Protein AF-B7JHY8-F1 (afdb_monomer_lite)

Sequence (84 aa):
MLNKKKFSTSLTSDEKQLAHLHEWEYKQNKDVTVDGKIITAVGSAYVEFATEIMKQLNLFNEAEAKENLQYFKNVTETCDGTLV

pLDDT: mean 87.69, std 14.94, range [38.22, 98.12]

Structure (mmCIF, N/CA/C/O backbone):
data_AF-B7JHY8-F1
#
_entry.id   AF-B7JHY8-F1
#
loop_
_atom_site.group_PDB
_atom_site.id
_atom_site.type_symbol
_atom_site.label_atom_id
_atom_site.label_alt_id
_atom_site.label_comp_id
_atom_site.label_asym_id
_atom_site.label_entity_id
_atom_site.label_seq_id
_atom_site.pdbx_PDB_ins_code
_atom_site.Cartn_x
_atom_site.Cartn_y
_atom_site.Cartn_z
_atom_site.occupancy
_atom_site.B_iso_or_equiv
_atom_site.auth_seq_id
_atom_site.auth_comp_id
_atom_site.auth_asym_id
_atom_site.auth_atom_id
_atom_site.pdbx_PDB_model_num
ATOM 1 N N . MET A 1 1 ? 8.723 -11.015 -10.611 1.00 67.44 1 MET A N 1
ATOM 2 C CA . MET A 1 1 ? 8.376 -10.053 -11.680 1.00 67.44 1 MET A CA 1
ATOM 3 C C . MET A 1 1 ? 6.908 -9.686 -11.546 1.00 67.44 1 MET A C 1
ATOM 5 O O . MET A 1 1 ? 6.097 -10.591 -11.401 1.00 67.44 1 MET A O 1
ATOM 9 N N . LEU A 1 2 ? 6.578 -8.391 -11.546 1.00 85.62 2 LEU A N 1
ATOM 10 C CA . LEU A 1 2 ? 5.206 -7.893 -11.351 1.00 85.62 2 LEU A CA 1
ATOM 11 C C . LEU A 1 2 ? 4.392 -7.820 -12.657 1.00 85.62 2 LEU A C 1
ATOM 13 O O . LEU A 1 2 ? 3.212 -7.512 -12.602 1.00 85.62 2 LEU A O 1
ATOM 17 N N . ASN A 1 3 ? 4.987 -8.166 -13.806 1.00 87.56 3 ASN A N 1
ATOM 18 C CA . ASN A 1 3 ? 4.316 -8.390 -15.095 1.00 87.56 3 ASN A CA 1
ATOM 19 C C . ASN A 1 3 ? 3.329 -7.266 -15.472 1.00 87.56 3 ASN A C 1
ATOM 21 O O . ASN A 1 3 ? 2.113 -7.477 -15.499 1.00 87.56 3 ASN A O 1
ATOM 25 N N . LYS A 1 4 ? 3.858 -6.062 -15.720 1.00 93.12 4 LYS A N 1
ATOM 26 C CA . LYS A 1 4 ? 3.104 -4.842 -16.079 1.00 93.12 4 LYS A CA 1
ATOM 27 C C . LYS A 1 4 ? 2.110 -4.322 -15.035 1.00 93.12 4 LYS A C 1
ATOM 29 O O . LYS A 1 4 ? 1.251 -3.498 -15.350 1.00 93.12 4 LYS A O 1
ATOM 34 N N . LYS A 1 5 ? 2.193 -4.794 -13.791 1.00 95.69 5 LYS A N 1
ATOM 35 C CA . LYS A 1 5 ? 1.383 -4.281 -12.679 1.00 95.69 5 LYS A CA 1
ATOM 36 C C . LYS A 1 5 ? 1.977 -3.006 -12.110 1.00 95.69 5 LYS A C 1
ATOM 38 O O . LYS A 1 5 ? 3.191 -2.908 -11.953 1.00 95.69 5 LYS A O 1
ATOM 43 N N . LYS A 1 6 ? 1.112 -2.055 -11.756 1.00 97.56 6 LYS A N 1
ATOM 44 C CA . LYS A 1 6 ? 1.506 -0.844 -11.030 1.00 97.56 6 LYS A CA 1
ATOM 45 C C . LYS A 1 6 ? 2.022 -1.226 -9.648 1.00 97.56 6 LYS A C 1
ATOM 47 O O . LYS A 1 6 ? 1.417 -2.055 -8.972 1.00 97.56 6 LYS A O 1
ATOM 52 N N . PHE A 1 7 ? 3.111 -0.599 -9.216 1.00 97.31 7 PHE A N 1
ATOM 53 C CA . PHE A 1 7 ? 3.734 -0.925 -7.934 1.00 97.31 7 PHE A CA 1
ATOM 54 C C . PHE A 1 7 ? 4.418 0.268 -7.272 1.00 97.31 7 PHE A C 1
ATOM 56 O O . PHE A 1 7 ? 4.799 1.222 -7.946 1.00 97.31 7 PHE A O 1
ATOM 63 N N . SER A 1 8 ? 4.622 0.191 -5.959 1.00 97.19 8 SER A N 1
ATOM 64 C CA . SER A 1 8 ? 5.545 1.051 -5.214 1.00 97.19 8 SER A CA 1
ATOM 65 C C . SER A 1 8 ? 6.672 0.224 -4.596 1.00 97.19 8 SER A C 1
ATOM 67 O O . SER A 1 8 ? 6.520 -0.958 -4.296 1.00 97.19 8 SER A O 1
ATOM 69 N N . THR A 1 9 ? 7.844 0.844 -4.473 1.00 95.50 9 THR A N 1
ATOM 70 C CA . THR A 1 9 ? 9.050 0.270 -3.866 1.00 95.50 9 THR A CA 1
ATOM 71 C C . THR A 1 9 ? 10.003 1.399 -3.485 1.00 95.50 9 THR A C 1
ATOM 73 O O . THR A 1 9 ? 10.025 2.441 -4.149 1.00 95.50 9 THR A O 1
ATOM 76 N N . SER A 1 10 ? 10.815 1.186 -2.448 1.00 94.94 10 SER A N 1
ATOM 77 C CA . SER A 1 10 ? 11.910 2.097 -2.084 1.00 94.94 10 SER A CA 1
ATOM 78 C C . SER A 1 10 ? 13.101 2.016 -3.042 1.00 94.94 10 SER A C 1
ATOM 80 O O . SER A 1 10 ? 13.949 2.900 -3.025 1.00 94.94 10 SER A O 1
ATOM 82 N N . LEU A 1 11 ? 13.167 0.978 -3.882 1.00 93.31 11 LEU A N 1
ATOM 83 C CA . LEU A 1 11 ? 14.243 0.803 -4.856 1.00 93.31 11 LEU A CA 1
ATOM 84 C C . LEU A 1 11 ? 14.135 1.813 -6.006 1.00 93.31 11 LEU A C 1
ATOM 86 O O . LEU A 1 11 ? 13.039 2.266 -6.362 1.00 93.31 11 LEU A O 1
ATOM 90 N N . THR A 1 12 ? 15.264 2.129 -6.634 1.00 89.38 12 THR A N 1
ATOM 91 C CA . THR A 1 12 ? 15.337 3.037 -7.785 1.00 89.38 12 THR A CA 1
ATOM 92 C C . THR A 1 12 ? 15.991 2.353 -8.984 1.00 89.38 12 THR A C 1
ATOM 94 O O . THR A 1 12 ? 16.799 1.437 -8.840 1.00 89.38 12 THR A O 1
ATOM 97 N N . SER A 1 13 ? 15.628 2.805 -10.187 1.00 89.06 13 SER A N 1
ATOM 98 C CA . SER A 1 13 ? 16.251 2.365 -11.442 1.00 89.06 13 SER A CA 1
ATOM 99 C C . SER A 1 13 ? 17.667 2.910 -11.634 1.00 89.06 13 SER A C 1
ATOM 101 O O . SER A 1 13 ? 18.394 2.419 -12.495 1.00 89.06 13 SER A O 1
ATOM 103 N N . ASP A 1 14 ? 18.049 3.928 -10.859 1.00 90.38 14 ASP A N 1
ATOM 104 C CA . ASP A 1 14 ? 19.348 4.604 -10.964 1.00 90.38 14 ASP A CA 1
ATOM 105 C C . ASP A 1 14 ? 20.495 3.672 -10.550 1.00 90.38 14 ASP A C 1
ATOM 107 O O . ASP A 1 14 ? 21.620 3.757 -11.053 1.00 90.38 14 ASP A O 1
ATOM 111 N N . GLU A 1 15 ? 20.194 2.712 -9.677 1.00 90.19 15 GLU A N 1
ATOM 112 C CA . GLU A 1 15 ? 21.089 1.620 -9.343 1.00 90.19 15 GLU A CA 1
ATOM 113 C C . GLU A 1 15 ? 21.113 0.594 -10.484 1.00 90.19 15 GLU A C 1
ATOM 115 O O . GLU A 1 15 ? 20.235 -0.261 -10.604 1.00 90.19 15 GLU A O 1
ATOM 120 N N . LYS A 1 16 ? 22.163 0.636 -11.317 1.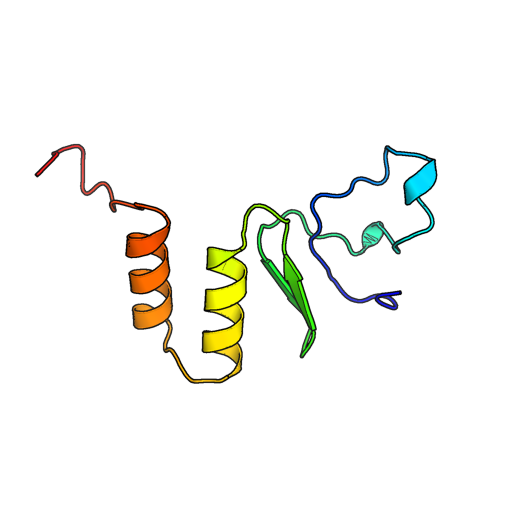00 87.50 16 LYS A N 1
ATOM 121 C CA . LYS A 1 16 ? 22.333 -0.254 -12.489 1.00 87.50 16 LYS A CA 1
ATOM 122 C C . LYS A 1 16 ? 22.100 -1.737 -12.185 1.00 87.50 16 LYS A C 1
ATOM 124 O O . LYS A 1 16 ? 21.550 -2.458 -13.012 1.00 87.50 16 LYS A O 1
ATOM 129 N N . GLN A 1 17 ? 22.506 -2.187 -11.001 1.00 90.94 17 GLN A N 1
ATOM 130 C CA . GLN A 1 17 ? 22.329 -3.568 -10.553 1.00 90.94 17 GLN A CA 1
ATOM 131 C C . GLN A 1 17 ? 20.863 -3.951 -10.308 1.00 90.94 17 GLN A C 1
ATOM 133 O O . GLN A 1 17 ? 20.540 -5.128 -10.359 1.00 90.94 17 GLN A O 1
ATOM 138 N N . LEU A 1 18 ? 19.968 -2.986 -10.090 1.00 88.94 18 LEU A N 1
ATOM 139 C CA . LEU A 1 18 ? 18.540 -3.201 -9.842 1.00 88.94 18 LEU A CA 1
ATOM 140 C C . LEU A 1 18 ? 17.676 -2.960 -11.083 1.00 88.94 18 LEU A C 1
ATOM 142 O O . LEU A 1 18 ? 16.508 -3.346 -11.096 1.00 88.94 18 LEU A O 1
ATOM 146 N N . ALA A 1 19 ? 18.238 -2.370 -12.143 1.00 88.06 19 ALA A N 1
ATOM 147 C CA . ALA A 1 19 ? 17.503 -1.986 -13.348 1.00 88.06 19 ALA A CA 1
ATOM 148 C C . ALA A 1 19 ? 16.688 -3.141 -13.968 1.00 88.06 19 ALA A C 1
ATOM 150 O O . ALA A 1 19 ? 15.631 -2.902 -14.539 1.00 88.06 19 ALA A O 1
ATOM 151 N N . HIS A 1 20 ? 17.135 -4.388 -13.801 1.00 89.25 20 HIS A N 1
ATOM 152 C CA . HIS A 1 20 ? 16.488 -5.585 -14.344 1.00 89.25 20 HIS A CA 1
ATOM 153 C C . HIS A 1 20 ? 15.359 -6.172 -13.471 1.00 89.25 20 HIS A C 1
ATOM 155 O O . HIS A 1 20 ? 14.678 -7.098 -13.908 1.00 89.25 20 HIS A O 1
ATOM 161 N N . LEU A 1 21 ? 15.168 -5.690 -12.237 1.00 89.12 21 LEU A N 1
ATOM 162 C CA . LEU A 1 21 ? 14.213 -6.283 -11.290 1.00 89.12 21 LEU A CA 1
ATOM 163 C C . LEU A 1 21 ? 12.749 -5.974 -11.628 1.00 89.12 21 LEU A C 1
ATOM 165 O O . LEU A 1 21 ? 11.858 -6.768 -11.308 1.00 89.12 21 LEU A O 1
ATOM 169 N N . HIS A 1 22 ? 12.496 -4.820 -12.246 1.00 90.00 22 HIS A N 1
ATOM 170 C CA . HIS A 1 22 ? 11.155 -4.306 -12.490 1.00 90.00 22 HIS A CA 1
ATOM 171 C C . HIS A 1 22 ? 11.026 -3.639 -13.860 1.00 90.00 22 HIS A C 1
ATOM 173 O O . HIS A 1 22 ? 11.975 -3.078 -14.399 1.00 90.00 22 HIS A O 1
ATOM 179 N N . GLU A 1 23 ? 9.802 -3.631 -14.382 1.00 93.44 23 GLU A N 1
ATOM 180 C CA . GLU A 1 23 ? 9.392 -2.755 -15.479 1.00 93.44 23 GLU A CA 1
ATOM 181 C C . GLU A 1 23 ? 9.116 -1.356 -14.889 1.00 93.44 23 GLU A C 1
ATOM 183 O O . GLU A 1 23 ? 8.006 -1.053 -14.452 1.00 93.44 23 GLU A O 1
ATOM 188 N N . TRP A 1 24 ? 10.159 -0.526 -14.775 1.00 93.62 24 TRP A N 1
ATOM 189 C CA . TRP A 1 24 ? 10.155 0.714 -13.975 1.00 93.62 24 TRP A CA 1
ATOM 190 C C . TRP A 1 24 ? 9.134 1.774 -14.401 1.00 93.62 24 TRP A C 1
ATOM 192 O O . TRP A 1 24 ? 8.723 2.582 -13.572 1.00 93.62 24 TRP A O 1
ATOM 202 N N . GLU A 1 25 ? 8.665 1.733 -15.645 1.00 94.69 25 GLU A N 1
ATOM 203 C CA . GLU A 1 25 ? 7.568 2.569 -16.154 1.00 94.69 25 GLU A CA 1
ATOM 204 C C . GLU A 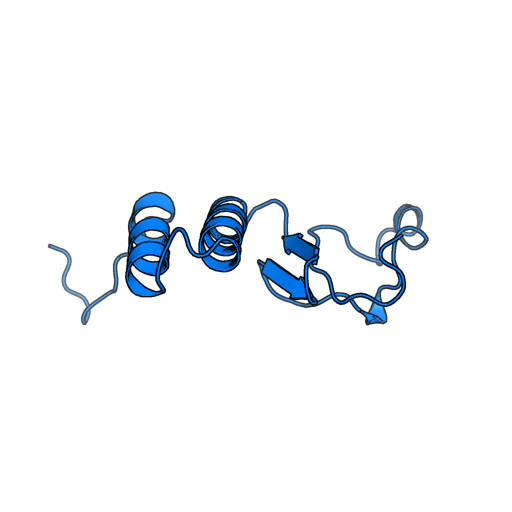1 25 ? 6.240 2.379 -15.397 1.00 94.69 25 GLU A C 1
ATOM 206 O O . GLU A 1 25 ? 5.398 3.275 -15.387 1.00 94.69 25 GLU A O 1
ATOM 211 N N . TYR A 1 26 ? 6.063 1.245 -14.707 1.00 96.31 26 TYR A N 1
ATOM 212 C CA . TYR A 1 26 ? 4.887 0.975 -13.878 1.00 96.31 26 TYR A CA 1
ATOM 213 C C . TYR A 1 26 ? 5.058 1.399 -12.409 1.00 96.31 26 TYR A C 1
ATOM 215 O O . TYR A 1 26 ? 4.101 1.298 -11.627 1.00 96.31 26 TYR A O 1
ATOM 223 N N . LYS A 1 27 ? 6.232 1.909 -12.011 1.00 96.25 27 LYS A N 1
ATOM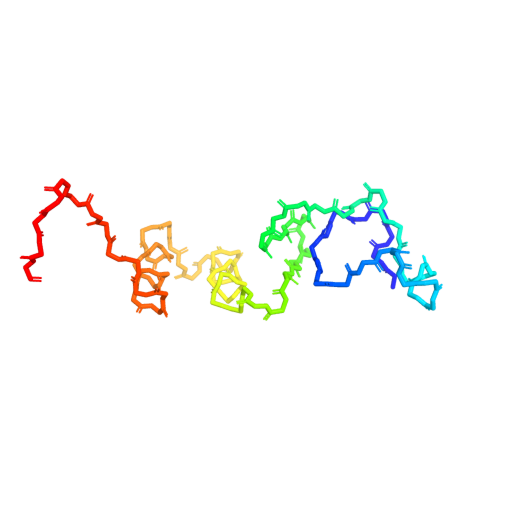 224 C CA . LYS A 1 27 ? 6.462 2.410 -10.650 1.00 96.25 27 LYS A CA 1
ATOM 225 C C . LYS A 1 27 ? 5.594 3.644 -10.390 1.00 96.25 27 LYS A C 1
ATOM 227 O O . LYS A 1 27 ? 5.540 4.569 -11.193 1.00 96.25 27 LYS A O 1
ATOM 232 N N . GLN A 1 28 ? 4.918 3.666 -9.248 1.00 97.25 28 GLN A N 1
ATOM 233 C CA . GLN A 1 28 ? 4.105 4.786 -8.789 1.00 97.25 28 GLN A CA 1
ATOM 234 C C . GLN A 1 28 ? 4.867 5.581 -7.725 1.00 97.25 28 GLN A C 1
ATOM 236 O O . GLN A 1 28 ? 5.512 5.000 -6.852 1.00 97.25 28 GLN A O 1
ATOM 241 N N . ASN A 1 29 ? 4.762 6.910 -7.770 1.00 95.44 29 ASN A N 1
ATOM 242 C CA . ASN A 1 29 ? 5.347 7.792 -6.759 1.00 95.44 29 ASN A CA 1
ATOM 243 C C . ASN A 1 29 ? 4.376 8.000 -5.585 1.00 95.44 29 ASN A C 1
ATOM 245 O O . ASN A 1 29 ? 3.794 9.071 -5.429 1.00 95.44 29 ASN A O 1
ATOM 249 N N . LYS A 1 30 ? 4.127 6.930 -4.826 1.00 96.19 30 LYS A N 1
ATOM 250 C CA . LYS A 1 30 ? 3.259 6.925 -3.643 1.00 96.19 30 LYS A CA 1
ATOM 251 C C . LYS A 1 30 ? 3.678 5.831 -2.670 1.00 96.19 30 LYS A C 1
ATOM 253 O O . LYS A 1 30 ? 4.285 4.840 -3.078 1.00 96.19 30 LYS A O 1
ATOM 258 N N . ASP A 1 31 ? 3.280 5.992 -1.415 1.00 96.31 31 ASP A N 1
ATOM 259 C CA . ASP A 1 31 ? 3.629 5.074 -0.335 1.00 96.31 31 ASP A CA 1
ATOM 260 C C . ASP A 1 31 ? 3.095 3.658 -0.573 1.00 96.31 31 ASP A C 1
ATOM 262 O O . ASP A 1 31 ? 3.863 2.699 -0.543 1.0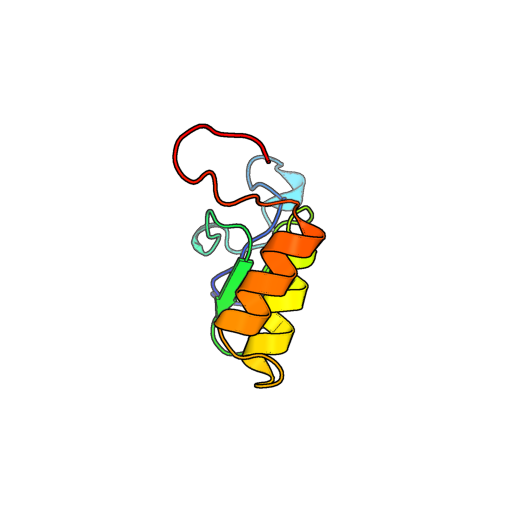0 96.31 31 ASP A O 1
ATOM 266 N N . VAL A 1 32 ? 1.808 3.526 -0.915 1.00 97.56 32 VAL A N 1
ATOM 267 C CA . VAL A 1 32 ? 1.137 2.239 -1.165 1.00 97.56 32 VAL A CA 1
ATOM 268 C C . VAL A 1 32 ? 0.481 2.223 -2.544 1.00 97.56 32 VAL A C 1
ATOM 270 O O . VAL A 1 32 ? -0.219 3.156 -2.950 1.00 97.56 32 VAL A O 1
ATOM 273 N N . THR A 1 33 ? 0.675 1.131 -3.281 1.00 98.12 33 THR A N 1
ATOM 274 C CA . THR A 1 33 ? 0.052 0.888 -4.583 1.00 98.12 33 THR A CA 1
ATOM 275 C C . THR A 1 33 ? -0.777 -0.379 -4.566 1.00 98.12 33 THR A C 1
ATOM 277 O O . THR A 1 33 ? -0.253 -1.462 -4.322 1.00 98.12 33 THR A O 1
ATOM 280 N N . VAL A 1 34 ? -2.056 -0.227 -4.909 1.00 97.44 34 VAL A N 1
ATOM 281 C CA . VAL A 1 34 ? -2.992 -1.323 -5.163 1.00 97.44 34 VAL A CA 1
ATOM 282 C C . VAL A 1 34 ? -3.224 -1.444 -6.669 1.00 97.44 34 VAL A C 1
ATOM 284 O O . VAL A 1 34 ? -3.595 -0.464 -7.320 1.00 97.44 34 VAL A O 1
ATOM 287 N N . ASP A 1 35 ? -3.014 -2.640 -7.216 1.00 96.94 35 ASP A N 1
ATOM 288 C CA . ASP A 1 35 ? -3.361 -3.029 -8.589 1.00 96.94 35 ASP A CA 1
ATOM 289 C C . ASP A 1 35 ? -4.117 -4.366 -8.552 1.00 96.94 35 ASP A C 1
ATOM 291 O O . ASP A 1 35 ? -3.537 -5.457 -8.497 1.00 96.94 35 ASP A O 1
ATOM 295 N N . GLY A 1 36 ? -5.448 -4.279 -8.524 1.00 93.69 36 GLY A N 1
ATOM 296 C CA . GLY A 1 36 ? -6.307 -5.438 -8.299 1.00 93.69 36 GLY A CA 1
ATOM 297 C C . GLY A 1 36 ? -6.043 -6.059 -6.926 1.00 93.69 36 GLY A C 1
ATOM 298 O O . GLY A 1 36 ? -6.223 -5.405 -5.909 1.00 93.69 36 GLY A O 1
ATOM 299 N N . LYS A 1 37 ? -5.607 -7.325 -6.902 1.00 93.75 37 LYS A N 1
ATOM 300 C CA . LYS A 1 37 ? -5.307 -8.078 -5.668 1.00 93.75 37 LYS A CA 1
ATOM 301 C C . LYS A 1 37 ? -3.847 -7.962 -5.210 1.00 93.75 37 LYS A C 1
ATOM 303 O O . LYS A 1 37 ? -3.449 -8.651 -4.277 1.00 93.75 37 LYS A O 1
ATOM 308 N N . ILE A 1 38 ? -3.034 -7.161 -5.898 1.00 95.88 38 ILE A N 1
ATOM 309 C CA . ILE A 1 38 ? -1.623 -6.964 -5.563 1.00 95.88 38 ILE A CA 1
ATOM 310 C C . ILE A 1 38 ? -1.488 -5.629 -4.844 1.00 95.88 38 ILE A C 1
ATOM 312 O O . ILE A 1 38 ? -1.859 -4.587 -5.385 1.00 95.88 38 ILE A O 1
ATOM 316 N N . ILE A 1 39 ? -0.931 -5.679 -3.637 1.00 97.50 39 ILE A N 1
ATOM 317 C CA . ILE A 1 39 ? -0.615 -4.509 -2.822 1.00 97.50 39 ILE A CA 1
ATOM 318 C C . ILE A 1 39 ? 0.904 -4.462 -2.681 1.00 97.50 39 ILE A C 1
ATOM 320 O O . ILE A 1 39 ? 1.539 -5.462 -2.351 1.00 97.50 39 ILE A O 1
ATOM 324 N N . THR A 1 40 ? 1.491 -3.304 -2.951 1.00 97.62 40 THR A N 1
ATOM 325 C CA . THR A 1 40 ? 2.926 -3.037 -2.783 1.00 97.62 40 THR A CA 1
ATOM 326 C C . THR A 1 40 ? 3.113 -1.724 -2.039 1.00 97.62 40 THR A C 1
ATOM 328 O O . THR A 1 40 ? 2.206 -0.889 -2.030 1.00 97.62 40 THR A O 1
ATOM 331 N N . ALA A 1 41 ? 4.266 -1.549 -1.398 1.00 98.06 41 ALA A N 1
ATOM 332 C CA . ALA A 1 41 ? 4.569 -0.353 -0.631 1.00 98.06 41 ALA A CA 1
ATOM 333 C C . ALA A 1 41 ? 6.061 -0.007 -0.672 1.00 98.06 41 ALA A C 1
ATOM 335 O O . ALA A 1 41 ? 6.912 -0.872 -0.892 1.00 98.06 41 ALA A O 1
ATOM 336 N N . VAL A 1 42 ? 6.383 1.262 -0.422 1.00 97.50 42 VAL A N 1
ATOM 337 C CA . VAL A 1 42 ? 7.738 1.649 -0.007 1.00 97.50 42 VAL A CA 1
ATOM 338 C C . VAL A 1 42 ? 8.009 1.100 1.400 1.00 97.50 42 VAL A C 1
ATOM 340 O O . VAL A 1 42 ? 7.098 1.003 2.220 1.00 97.50 42 VAL A O 1
ATOM 343 N N . GLY A 1 43 ? 9.257 0.739 1.705 1.00 94.88 43 GLY A N 1
ATOM 344 C CA . GLY A 1 43 ? 9.606 0.043 2.952 1.00 94.88 43 GLY A CA 1
ATOM 345 C C . GLY A 1 43 ? 9.288 0.831 4.229 1.00 94.88 43 GLY A C 1
ATOM 346 O O . GLY A 1 43 ? 8.997 0.240 5.263 1.00 94.88 43 GLY A O 1
ATOM 347 N N . SER A 1 44 ? 9.289 2.163 4.156 1.00 95.12 44 SER A N 1
ATOM 348 C CA . SER A 1 44 ? 8.932 3.049 5.271 1.00 95.12 44 SER A CA 1
ATOM 349 C C . SER A 1 44 ? 7.425 3.169 5.522 1.00 95.12 44 SER A C 1
ATOM 351 O O . SER A 1 44 ? 7.036 3.678 6.570 1.00 95.12 44 SER A O 1
ATOM 353 N N . ALA A 1 45 ? 6.579 2.710 4.596 1.00 96.12 45 ALA A N 1
ATOM 354 C CA . ALA A 1 45 ? 5.123 2.857 4.646 1.00 96.12 45 ALA A CA 1
ATOM 355 C C . ALA A 1 45 ? 4.415 1.597 5.178 1.00 96.12 45 ALA A C 1
ATOM 357 O O . ALA A 1 45 ? 3.393 1.152 4.653 1.00 96.12 45 ALA A O 1
ATOM 358 N N . TYR A 1 46 ? 5.000 0.955 6.191 1.00 94.88 46 TYR A N 1
ATOM 359 C CA . TYR A 1 46 ? 4.516 -0.328 6.708 1.00 94.88 46 TYR A CA 1
ATOM 360 C C . TYR A 1 46 ? 3.156 -0.217 7.418 1.00 94.88 46 TYR A C 1
ATOM 362 O O . TYR A 1 46 ? 2.367 -1.160 7.364 1.00 94.88 46 TYR A O 1
ATOM 370 N N . VAL A 1 47 ? 2.851 0.929 8.036 1.00 95.06 47 VAL A N 1
ATOM 371 C CA . VAL A 1 47 ? 1.546 1.181 8.675 1.00 95.06 47 VAL A CA 1
ATOM 372 C C . VAL A 1 47 ? 0.465 1.364 7.611 1.00 95.06 47 VAL A C 1
ATOM 374 O O . VAL A 1 47 ? -0.602 0.754 7.686 1.00 95.06 47 VAL A O 1
ATOM 377 N N . GLU A 1 48 ? 0.755 2.157 6.582 1.00 95.38 48 GLU A N 1
ATOM 378 C CA . GLU A 1 48 ? -0.119 2.382 5.434 1.00 95.38 48 GLU A CA 1
ATOM 379 C C . GLU A 1 48 ? -0.394 1.071 4.695 1.00 95.38 48 GLU A C 1
ATOM 381 O O . GLU A 1 48 ? -1.536 0.780 4.342 1.00 95.38 48 GLU A O 1
ATOM 386 N N . PHE A 1 49 ? 0.637 0.244 4.512 1.00 97.00 49 PHE A N 1
ATOM 387 C CA . PHE A 1 49 ? 0.513 -1.067 3.885 1.00 97.00 49 PHE A CA 1
ATOM 388 C C . PHE A 1 49 ? -0.403 -2.008 4.677 1.00 97.00 49 PHE A C 1
ATOM 390 O O . PHE A 1 49 ? -1.314 -2.603 4.100 1.00 97.00 49 PHE A O 1
ATOM 397 N N . ALA A 1 50 ? -0.201 -2.117 5.995 1.00 96.06 50 ALA A N 1
ATOM 398 C CA . ALA A 1 50 ? -1.052 -2.933 6.859 1.00 96.06 50 ALA A CA 1
ATOM 399 C C . ALA A 1 50 ? -2.509 -2.444 6.841 1.00 9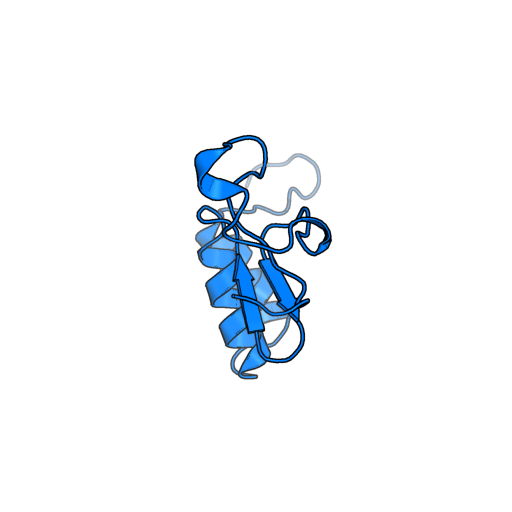6.06 50 ALA A C 1
ATOM 401 O O . ALA A 1 50 ? -3.434 -3.244 6.714 1.00 96.06 50 ALA A O 1
ATOM 402 N N . THR A 1 51 ? -2.707 -1.127 6.893 1.00 94.94 51 THR A N 1
ATOM 403 C CA . THR A 1 51 ? -4.034 -0.503 6.847 1.00 94.94 51 THR A CA 1
ATOM 404 C C . THR A 1 51 ? -4.751 -0.804 5.529 1.00 94.94 51 THR A C 1
ATOM 406 O O . THR A 1 51 ? -5.928 -1.168 5.532 1.00 94.94 51 THR A O 1
ATOM 409 N N . GLU A 1 52 ? -4.047 -0.727 4.395 1.00 95.50 52 GLU A N 1
ATOM 410 C CA . GLU A 1 52 ? -4.632 -1.051 3.092 1.00 95.50 52 GLU A CA 1
ATOM 411 C C . GLU A 1 52 ? -5.007 -2.536 2.988 1.00 95.50 52 GLU A C 1
ATOM 413 O O . GLU A 1 52 ? -6.063 -2.847 2.445 1.00 95.50 52 GLU A O 1
ATOM 418 N N . ILE A 1 53 ? -4.218 -3.456 3.561 1.00 95.94 53 ILE A N 1
ATOM 419 C CA . ILE A 1 53 ? -4.595 -4.879 3.639 1.00 95.94 53 ILE A CA 1
ATOM 420 C C . ILE A 1 53 ? -5.919 -5.045 4.390 1.00 95.94 53 ILE A C 1
ATOM 422 O O . ILE A 1 53 ? -6.822 -5.713 3.888 1.00 95.94 53 ILE A O 1
ATOM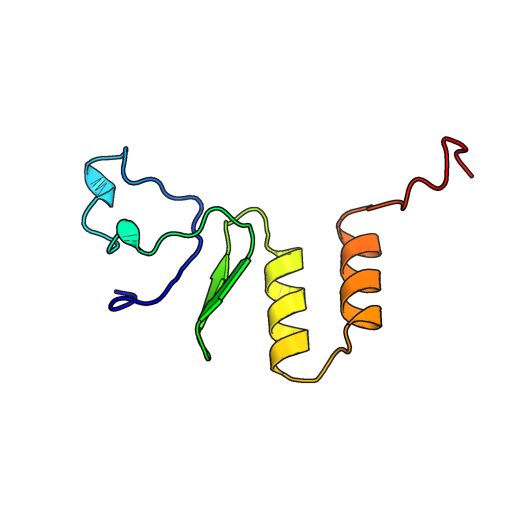 426 N N . MET A 1 54 ? -6.058 -4.421 5.563 1.00 95.75 54 MET A N 1
ATOM 427 C CA . MET A 1 54 ? -7.290 -4.517 6.356 1.00 95.75 54 MET A CA 1
ATOM 428 C C . MET A 1 54 ? -8.504 -3.978 5.591 1.00 95.75 54 MET A C 1
ATOM 430 O O . MET A 1 54 ? -9.573 -4.591 5.626 1.00 95.75 54 MET A O 1
ATOM 434 N N . LYS A 1 55 ? -8.324 -2.883 4.840 1.00 93.75 55 LYS A N 1
ATOM 435 C CA . LYS A 1 55 ? -9.363 -2.321 3.969 1.00 93.75 55 LYS A CA 1
ATOM 436 C C . LYS A 1 55 ? -9.753 -3.289 2.850 1.00 93.75 55 LYS A C 1
ATOM 438 O O . LYS A 1 55 ? -10.933 -3.540 2.642 1.00 93.75 55 LYS A O 1
ATOM 443 N N . GLN A 1 56 ? -8.776 -3.875 2.154 1.00 94.19 56 GLN A N 1
ATOM 444 C CA . GLN A 1 56 ? -9.020 -4.821 1.052 1.00 94.19 56 GLN A CA 1
ATOM 445 C C . GLN A 1 56 ? -9.673 -6.132 1.519 1.00 94.19 56 GLN A C 1
ATOM 447 O O . GLN A 1 56 ? -10.348 -6.800 0.736 1.00 94.19 56 GLN A O 1
ATOM 452 N N . LEU A 1 57 ? -9.495 -6.500 2.791 1.00 95.69 57 LEU A N 1
ATOM 453 C CA . LEU A 1 57 ? -10.162 -7.641 3.424 1.00 95.69 57 LEU A CA 1
ATOM 454 C C . LEU A 1 57 ? -11.547 -7.298 4.000 1.00 95.69 57 LEU A C 1
ATOM 456 O O . LEU A 1 57 ? -12.179 -8.176 4.584 1.00 95.69 57 LEU A O 1
ATOM 460 N N . ASN A 1 58 ? -12.024 -6.056 3.840 1.00 94.44 58 ASN A N 1
ATOM 461 C CA . ASN A 1 58 ? -13.251 -5.536 4.455 1.00 94.44 58 ASN A CA 1
ATOM 462 C C . ASN A 1 58 ? -13.294 -5.726 5.983 1.00 94.44 58 ASN A C 1
ATOM 464 O O . ASN A 1 58 ? -14.364 -5.931 6.556 1.00 94.44 58 ASN A O 1
ATOM 468 N N . LEU A 1 59 ? -12.131 -5.684 6.640 1.00 95.38 59 LEU A N 1
ATOM 469 C CA . LEU A 1 59 ? -12.035 -5.743 8.099 1.00 95.38 59 LEU A CA 1
ATOM 470 C C . LEU A 1 59 ? -12.162 -4.355 8.719 1.00 95.38 59 LEU A C 1
ATOM 472 O O . LEU A 1 59 ? -12.713 -4.251 9.808 1.00 95.38 59 LEU A O 1
ATOM 476 N N . PHE A 1 60 ? -11.684 -3.325 8.012 1.00 92.12 60 PHE A N 1
ATOM 477 C CA . PHE A 1 60 ? -11.822 -1.919 8.387 1.00 92.12 60 PHE A CA 1
ATOM 478 C C . PHE A 1 60 ? -12.592 -1.141 7.324 1.00 92.12 60 PHE A C 1
ATOM 480 O O . PHE A 1 60 ? -12.366 -1.309 6.121 1.00 92.12 60 PHE A O 1
ATOM 487 N N . ASN A 1 61 ? -13.454 -0.236 7.777 1.00 90.50 61 ASN A N 1
ATOM 488 C CA . ASN A 1 61 ? -13.980 0.845 6.953 1.00 90.50 61 ASN A CA 1
ATOM 489 C C . ASN A 1 61 ? -12.968 2.011 6.848 1.00 90.50 61 ASN A C 1
ATOM 491 O O . ASN A 1 61 ? -11.905 2.001 7.472 1.00 90.50 61 ASN A O 1
ATOM 495 N N . GLU A 1 62 ? -13.277 3.031 6.040 1.00 87.88 62 GLU A N 1
ATOM 496 C CA . GLU A 1 62 ? -12.361 4.163 5.821 1.00 87.88 62 GLU A CA 1
ATOM 497 C C . GLU A 1 62 ? -12.060 4.970 7.094 1.00 87.88 62 GLU A C 1
ATOM 499 O O . GLU A 1 62 ? -10.942 5.464 7.250 1.00 87.88 62 GLU A O 1
ATOM 504 N N . ALA A 1 63 ? -13.020 5.088 8.014 1.00 90.75 63 ALA A N 1
ATOM 505 C CA . ALA A 1 63 ? -12.826 5.812 9.266 1.00 90.75 63 ALA A CA 1
ATOM 506 C C . ALA A 1 63 ? -11.886 5.049 10.211 1.00 90.75 63 ALA A C 1
ATOM 508 O O . ALA A 1 63 ? -10.944 5.637 10.734 1.00 90.75 63 ALA A O 1
ATOM 509 N N . GLU A 1 64 ? -12.076 3.735 10.353 1.00 90.38 64 GLU A N 1
ATOM 510 C CA . GLU A 1 64 ? -11.204 2.868 11.162 1.00 90.38 64 GLU A CA 1
ATOM 511 C C . GLU A 1 64 ? -9.774 2.827 10.605 1.00 90.38 64 GLU A C 1
ATOM 513 O O . GLU A 1 64 ? -8.796 2.886 11.353 1.00 90.38 64 GLU A O 1
ATOM 518 N N . ALA A 1 65 ? -9.636 2.783 9.276 1.00 89.06 65 ALA A N 1
ATOM 519 C CA . ALA A 1 65 ? -8.345 2.885 8.608 1.00 89.06 65 ALA A CA 1
ATOM 520 C C . ALA A 1 65 ? -7.649 4.222 8.920 1.00 89.06 65 ALA A C 1
ATOM 522 O O . ALA A 1 65 ? -6.461 4.246 9.245 1.00 89.06 65 ALA A O 1
ATOM 523 N N . LYS A 1 66 ? -8.390 5.335 8.863 1.00 88.94 66 LYS A N 1
ATOM 524 C CA . LYS A 1 66 ? -7.872 6.673 9.172 1.00 88.94 66 LYS A CA 1
ATOM 525 C C . LYS A 1 66 ? -7.440 6.800 10.634 1.00 88.94 66 LYS A C 1
ATOM 527 O O . LYS A 1 66 ? -6.356 7.318 10.889 1.00 88.94 66 LYS A O 1
ATOM 532 N N . GLU A 1 67 ? -8.243 6.308 11.572 1.00 89.81 67 GLU A N 1
ATOM 533 C CA . GLU A 1 67 ? -7.932 6.334 13.006 1.00 89.81 67 GLU A CA 1
ATOM 534 C C . GLU A 1 67 ? -6.646 5.556 13.318 1.00 89.81 67 GLU A C 1
ATOM 536 O O . GLU A 1 67 ? -5.762 6.059 14.011 1.00 89.81 67 GLU A O 1
ATOM 541 N N . ASN A 1 68 ? -6.484 4.364 12.733 1.00 90.00 68 ASN A N 1
ATOM 542 C CA . ASN A 1 68 ? -5.260 3.577 12.889 1.00 90.00 68 ASN A CA 1
ATOM 543 C C . ASN A 1 68 ? -4.035 4.328 12.355 1.00 90.00 68 ASN A C 1
ATOM 545 O O . ASN A 1 68 ? -2.997 4.371 13.018 1.00 90.00 68 ASN A O 1
ATOM 549 N N . LEU A 1 69 ? -4.150 4.962 11.185 1.00 89.62 69 LEU A N 1
ATOM 550 C CA . LEU A 1 69 ? -3.069 5.787 10.650 1.00 89.62 69 LEU A CA 1
ATOM 551 C C . LEU A 1 69 ? -2.728 6.943 11.593 1.00 89.62 69 LEU A C 1
ATOM 553 O O . LEU A 1 69 ? -1.552 7.146 11.882 1.00 89.62 69 LEU A O 1
ATOM 557 N N . GLN A 1 70 ? -3.726 7.662 12.112 1.00 89.19 70 GLN A N 1
ATOM 558 C CA . GLN A 1 70 ? -3.514 8.759 13.060 1.00 89.19 70 GLN A CA 1
ATOM 559 C C . GLN A 1 70 ? -2.789 8.288 14.321 1.00 89.19 70 GLN A C 1
ATOM 561 O O . GLN A 1 70 ? -1.797 8.905 14.713 1.00 89.19 70 GLN A O 1
ATOM 566 N N . TYR A 1 71 ? -3.221 7.165 14.896 1.00 89.69 71 TYR A N 1
ATOM 567 C CA . TYR A 1 71 ? -2.615 6.580 16.087 1.00 89.69 71 TYR A CA 1
ATOM 568 C C . TYR A 1 71 ? -1.150 6.180 15.859 1.00 89.69 71 TYR A C 1
ATOM 570 O O . TYR A 1 71 ? -0.260 6.608 16.593 1.00 89.69 71 TYR A O 1
ATOM 578 N N . PHE A 1 72 ? -0.870 5.392 14.818 1.00 90.69 72 PHE A N 1
ATOM 579 C CA . PHE A 1 72 ? 0.469 4.835 14.596 1.00 90.69 72 PHE A CA 1
ATOM 580 C C . PHE A 1 72 ? 1.461 5.823 13.977 1.00 90.69 72 PHE A C 1
ATOM 582 O O . PHE A 1 72 ? 2.666 5.693 14.190 1.00 90.69 72 PHE A O 1
ATOM 589 N N . LYS A 1 73 ? 0.987 6.800 13.199 1.00 87.56 73 LYS A N 1
ATOM 590 C CA . LYS A 1 73 ? 1.842 7.809 12.554 1.00 87.56 73 LYS A CA 1
ATOM 591 C C . LYS A 1 73 ? 1.914 9.113 13.345 1.00 87.56 73 LYS A C 1
ATOM 593 O O . LYS A 1 73 ? 2.626 10.018 12.917 1.00 87.56 73 LYS A O 1
ATOM 598 N N . ASN A 1 74 ? 1.205 9.206 14.474 1.00 77.69 74 ASN A N 1
ATOM 599 C CA . ASN A 1 74 ? 1.053 10.429 15.260 1.00 77.69 74 ASN A CA 1
ATOM 600 C C . ASN A 1 74 ? 0.617 11.619 14.384 1.00 77.69 74 ASN A C 1
ATOM 602 O O . ASN A 1 74 ? 1.131 12.732 14.512 1.00 77.69 74 ASN A O 1
ATOM 606 N N . VAL A 1 75 ? -0.290 11.361 13.434 1.00 70.38 75 VAL A N 1
ATOM 607 C CA . VAL A 1 75 ? -0.870 12.419 12.603 1.00 70.38 75 VAL A CA 1
ATOM 608 C C . VAL A 1 75 ? -1.926 13.096 13.457 1.00 70.38 75 VAL A C 1
ATOM 610 O O . VAL A 1 75 ? -3.083 12.684 13.483 1.00 70.38 75 VAL A O 1
ATOM 613 N N . THR A 1 76 ? -1.515 14.127 14.186 1.00 60.59 76 THR A N 1
ATOM 614 C CA . THR A 1 76 ? -2.461 15.079 14.747 1.00 60.59 76 THR A CA 1
ATOM 615 C C . THR A 1 76 ? -3.035 15.869 13.578 1.00 60.59 76 THR A C 1
ATOM 617 O O . THR A 1 76 ? -2.304 16.503 12.815 1.00 60.59 76 THR A O 1
ATOM 620 N N . GLU A 1 77 ? -4.351 15.801 13.374 1.00 58.69 77 GLU A N 1
ATOM 621 C CA . GLU A 1 77 ? -4.999 16.808 12.540 1.00 58.69 77 GLU A CA 1
ATOM 622 C C . GLU A 1 77 ? -4.743 18.149 13.225 1.00 58.69 77 GLU A C 1
ATOM 624 O O . GLU A 1 77 ? -5.261 18.415 14.309 1.00 58.69 77 GLU A O 1
ATOM 629 N N . THR A 1 78 ? -3.879 18.979 12.643 1.00 47.38 78 THR A N 1
ATOM 630 C CA . THR A 1 78 ? -3.738 20.357 13.094 1.00 47.38 78 THR A CA 1
ATOM 631 C C . THR A 1 78 ? -5.023 21.081 12.717 1.00 47.38 78 THR A C 1
ATOM 633 O O . THR A 1 78 ? -5.133 21.638 11.626 1.00 47.38 78 THR A O 1
ATOM 636 N N . CYS A 1 79 ? -6.008 21.060 13.609 1.00 47.00 79 CYS A N 1
ATOM 637 C CA . CYS A 1 79 ? -7.021 22.100 13.654 1.00 47.00 79 CYS A CA 1
ATOM 638 C C . CYS A 1 79 ? -6.292 23.388 14.055 1.00 47.00 79 CYS A C 1
ATOM 640 O O . CYS A 1 79 ? -5.909 23.539 15.212 1.00 47.00 79 CYS A O 1
ATOM 642 N N . ASP A 1 80 ? -6.004 24.253 13.081 1.00 51.88 80 ASP A N 1
ATOM 643 C CA . ASP A 1 80 ? -5.606 25.656 13.261 1.00 51.88 80 ASP A CA 1
ATOM 644 C C . ASP A 1 80 ? -4.764 25.975 14.514 1.00 51.88 80 ASP A C 1
ATOM 646 O O . ASP A 1 80 ? -5.167 26.717 15.411 1.00 51.88 80 ASP A O 1
ATOM 650 N N . GLY A 1 81 ? -3.542 25.438 14.560 1.00 42.94 81 GLY A N 1
ATOM 651 C CA . GLY A 1 81 ? -2.463 26.017 15.363 1.00 42.94 81 GLY A CA 1
ATOM 652 C C . GLY A 1 81 ? -2.650 26.045 16.884 1.00 42.94 81 GLY A C 1
ATOM 653 O O . GLY A 1 81 ? -1.994 26.858 17.531 1.00 42.94 81 GLY A O 1
ATOM 654 N N . THR A 1 82 ? -3.474 25.179 17.479 1.00 38.22 82 THR A N 1
ATOM 655 C CA . THR A 1 82 ? -3.534 25.066 18.947 1.00 38.22 82 THR A CA 1
ATOM 656 C C . THR A 1 82 ? -3.256 23.637 19.394 1.00 38.22 82 THR A C 1
ATOM 658 O O . THR A 1 82 ? -4.033 22.724 19.133 1.00 38.22 82 THR A O 1
ATOM 661 N N . LEU A 1 83 ? -2.113 23.463 20.060 1.00 43.22 83 LEU A N 1
ATOM 662 C CA . LEU A 1 83 ? -1.755 22.250 20.791 1.00 43.22 83 LEU A CA 1
ATOM 663 C C . LEU A 1 83 ? -2.712 22.106 21.982 1.00 43.22 83 LEU A C 1
ATOM 665 O O . LEU A 1 83 ? -2.792 23.023 22.803 1.00 43.22 83 LEU A O 1
ATOM 669 N N . VAL A 1 84 ? -3.407 20.972 22.075 1.00 40.31 84 VAL A N 1
ATOM 670 C CA . VAL A 1 84 ? -4.045 20.501 23.314 1.00 40.31 84 VAL A CA 1
ATOM 671 C C . VAL A 1 84 ? -3.290 19.269 23.780 1.00 40.31 84 VAL A C 1
ATOM 673 O O . VAL A 1 84 ? -3.028 18.402 22.914 1.00 40.31 84 VAL A O 1
#

Foldseek 3Di:
DCVLFAEEEQDDCVPVVCVPVDPCVSYDPDAWDDGPPDIYGYPVSVLVSVLVVCVVVVVDDPVRSVVSCCVVVVPDPPPDDDDD

InterPro domains:
  IPR029062 Class I glutamine amidotransferase-like [G3DSA:3.40.50.880] (1-83)

Secondary structure (DSSP, 8-state):
--TT--B--S--TTSTTTTTSS-GGGB-SSSEEEETTEEEE-TT-HHHHHHHHHHHTTSS-HHHHHHHHHHHHT-----TT---

Radius of gyration: 15.91 Å; chains: 1; bounding box: 36×36×40 Å

Organism: Bacillus cereus (strain AH820) (NCBI:txid405535)